Protein AF-A0A8T7L5T9-F1 (afdb_monomer)

Nearest PDB structures (foldseek):
  6nr8-assembly1_4  TM=3.732E-01  e=2.277E+00  Homo sapiens
  5cf2-assembly1_B  TM=5.214E-01  e=9.216E+00  Rhodococcus erythropolis
  6nrd-assembly1_4  TM=3.679E-01  e=2.936E+00  Homo sapiens

pLDDT: mean 74.6, std 18.45, range [44.22, 97.94]

Mean predicted aligned error: 20.0 Å

Foldseek 3Di:
DVVVVVVVVVVVVVVVPPDDPPPPDPDPPPPPDPPPPDPPPPPDDDDDDDDDDDDDDPPPDPDDPPPPCVPPVVSVVLVVLCVCCVVVVQLLSQLVSADQQADWDADPPDGDTDGAHSVRSSCVSVDPD

Solvent-accessible surface area (backbone atoms only — not comparable to full-atom values): 8568 Å² total; per-residue (Å²): 114,74,66,61,53,52,52,53,52,54,53,55,58,64,67,68,68,80,77,72,83,79,72,76,75,78,74,82,77,71,77,77,77,81,80,80,78,72,81,85,73,86,76,89,72,90,75,86,78,82,90,72,82,88,71,87,74,77,80,76,74,78,77,72,79,72,77,63,59,93,71,37,69,67,52,53,51,50,51,53,49,49,51,49,18,63,77,69,45,32,16,72,57,43,19,73,73,35,45,96,90,28,40,85,44,59,53,88,93,82,43,71,80,42,78,30,45,31,72,56,44,20,43,76,48,68,61,92,123

Radius of gyration: 29.76 Å; Cα contacts (8 Å, |Δi|>4): 71; chains: 1; bounding box: 43×83×72 Å

Secondary structure (DSSP, 8-state):
-HHHHHHHHHHHHHHTT------PPPP--PPPP------------PPPPP---------PPP------GGG-HHHHHHHHHHHHHHHTT-HHHHHHHS-TT-EEE--TTTPPPEEEPHHHHHHHHH---

Sequence (129 aa):
MKRTLLSALLIAVLLSGCSLPSAASPTPTWPAVPTLGVPFTETATPIPLPVDSFTPVPTLTPISAAPTICTDPKVVALLDSLKVSILDANGALLSSLVSPQGMEVRYFRNGAVIMYTPEQAKFLFETTY

Structure (mmCIF, N/CA/C/O backbone):
data_AF-A0A8T7L5T9-F1
#
_entry.id   AF-A0A8T7L5T9-F1
#
loop_
_atom_site.group_PDB
_atom_site.id
_atom_site.type_symbol
_atom_site.label_atom_id
_atom_site.label_alt_id
_atom_site.label_comp_id
_atom_site.label_asym_id
_atom_site.label_entity_id
_atom_site.label_seq_id
_atom_site.pdbx_PDB_ins_code
_atom_site.Cartn_x
_atom_site.Cartn_y
_atom_site.Cartn_z
_atom_site.occupancy
_atom_site.B_iso_or_equiv
_atom_site.auth_seq_id
_atom_site.auth_comp_id
_atom_site.auth_asym_id
_atom_site.auth_atom_id
_atom_site.pdbx_PDB_model_num
ATOM 1 N N . MET A 1 1 ? -14.605 34.642 39.926 1.00 56.22 1 MET A N 1
ATOM 2 C CA . MET A 1 1 ? -14.057 33.557 40.778 1.00 56.22 1 MET A CA 1
ATOM 3 C C . MET A 1 1 ? -14.450 32.144 40.322 1.00 56.22 1 MET A C 1
ATOM 5 O O . MET A 1 1 ? -13.600 31.271 40.348 1.00 56.22 1 MET A O 1
ATOM 9 N N . LYS A 1 2 ? -15.679 31.891 39.839 1.00 57.56 2 LYS A N 1
ATOM 10 C CA . LYS A 1 2 ? -16.122 30.541 39.407 1.00 57.56 2 LYS A CA 1
ATOM 11 C C . LYS A 1 2 ? -15.445 29.996 38.129 1.00 57.56 2 LYS A C 1
ATOM 13 O O . LYS A 1 2 ? -15.240 28.796 38.018 1.00 57.56 2 LYS A O 1
ATOM 18 N N . ARG A 1 3 ? -15.052 30.869 37.190 1.00 63.06 3 ARG A N 1
ATOM 19 C CA . ARG A 1 3 ? -14.371 30.481 35.933 1.00 63.06 3 ARG A CA 1
ATOM 20 C C . ARG A 1 3 ? -12.893 30.118 36.124 1.00 63.06 3 ARG A C 1
ATOM 22 O O . ARG A 1 3 ? -12.411 29.196 35.483 1.00 63.06 3 ARG A O 1
ATOM 29 N N . THR A 1 4 ? -12.199 30.789 37.044 1.00 68.06 4 THR A N 1
ATOM 30 C CA . THR A 1 4 ? -10.798 30.490 37.379 1.00 68.06 4 THR A CA 1
ATOM 31 C C . THR A 1 4 ? -10.645 29.155 38.110 1.00 68.06 4 THR A C 1
ATOM 33 O O . THR A 1 4 ? -9.692 28.432 37.844 1.00 68.06 4 THR A O 1
ATOM 36 N N . LEU A 1 5 ? -11.618 28.780 38.949 1.00 68.94 5 LEU A N 1
ATOM 37 C CA . LEU A 1 5 ? -11.664 27.459 39.590 1.00 68.94 5 LEU A CA 1
ATOM 38 C C . LEU A 1 5 ? -11.902 26.324 38.581 1.00 68.94 5 LEU A C 1
ATOM 40 O O . LEU A 1 5 ? -11.284 25.271 38.697 1.00 68.94 5 LEU A O 1
ATOM 44 N N . LEU A 1 6 ? -12.746 26.551 37.566 1.00 70.19 6 LEU A N 1
ATOM 45 C CA . LEU A 1 6 ? -13.015 25.552 36.527 1.00 70.19 6 LEU A CA 1
ATOM 46 C C . LEU A 1 6 ? -11.781 25.301 35.643 1.00 70.19 6 LEU A C 1
ATOM 48 O O . LEU A 1 6 ? -11.474 24.154 35.336 1.00 70.19 6 LEU A O 1
ATOM 52 N N . SER A 1 7 ? -11.042 26.361 35.290 1.00 69.88 7 SER A N 1
ATOM 53 C CA . SER A 1 7 ? -9.777 26.243 34.550 1.00 69.88 7 SER A CA 1
ATOM 54 C C . SER A 1 7 ? -8.698 25.519 35.351 1.00 69.88 7 SER A C 1
ATOM 56 O O . SER A 1 7 ? -7.998 24.679 34.795 1.00 69.88 7 SER A O 1
ATOM 58 N N . ALA A 1 8 ? -8.576 25.802 36.651 1.00 73.94 8 ALA A N 1
ATOM 59 C CA . ALA A 1 8 ? -7.604 25.126 37.507 1.00 73.94 8 ALA A CA 1
ATOM 60 C C . ALA A 1 8 ? -7.905 23.621 37.645 1.00 73.94 8 ALA A C 1
ATOM 62 O O . ALA A 1 8 ? -6.986 22.805 37.608 1.00 73.94 8 ALA A O 1
ATOM 63 N N . LEU A 1 9 ? -9.189 23.250 37.728 1.00 72.56 9 LEU A N 1
ATOM 64 C CA . LEU A 1 9 ? -9.621 21.852 37.786 1.00 72.56 9 LEU A CA 1
ATOM 65 C C . LEU A 1 9 ? -9.320 21.103 36.474 1.00 72.56 9 LEU A C 1
ATOM 67 O O . LEU A 1 9 ? -8.827 19.981 36.508 1.00 72.56 9 LEU A O 1
ATOM 71 N N . LEU A 1 10 ? -9.563 21.736 35.322 1.00 72.00 10 LEU A N 1
ATOM 72 C CA . LEU A 1 10 ? -9.310 21.145 34.001 1.00 72.00 10 LEU A CA 1
ATOM 73 C C . LEU A 1 10 ? -7.816 20.902 33.750 1.00 72.00 10 LEU A C 1
ATOM 75 O O . LEU A 1 10 ? -7.441 19.864 33.212 1.00 72.00 10 LEU A O 1
ATOM 79 N N . ILE A 1 11 ? -6.958 21.822 34.200 1.00 74.06 11 ILE A N 1
ATOM 80 C CA . ILE A 1 11 ? -5.500 21.673 34.107 1.00 74.06 11 ILE A CA 1
ATOM 81 C C . ILE A 1 11 ? -5.016 20.534 35.020 1.00 74.06 11 ILE A C 1
ATOM 83 O O . ILE A 1 11 ? -4.213 19.710 34.592 1.00 74.06 11 ILE A O 1
ATOM 87 N N . ALA A 1 12 ? -5.547 20.416 36.242 1.00 67.81 12 ALA A N 1
ATOM 88 C CA . ALA A 1 12 ? -5.188 19.328 37.158 1.00 67.81 12 ALA A CA 1
ATOM 89 C C . ALA A 1 12 ? -5.608 17.933 36.643 1.00 67.81 12 ALA A C 1
ATOM 91 O O . ALA A 1 12 ? -4.881 16.954 36.829 1.00 67.81 12 ALA A O 1
ATOM 92 N N . VAL A 1 13 ? -6.752 17.839 35.955 1.00 67.25 13 VAL A N 1
ATOM 93 C CA . VAL A 1 13 ? -7.221 16.594 35.316 1.00 67.25 13 VAL A CA 1
ATOM 94 C C . VAL A 1 13 ? -6.347 16.212 34.114 1.00 67.25 13 VAL A C 1
ATOM 96 O O . VAL A 1 13 ? -6.049 15.037 33.928 1.00 67.25 13 VAL A O 1
ATOM 99 N N . LEU A 1 14 ? -5.862 17.184 33.335 1.00 65.56 14 LEU A N 1
ATOM 100 C CA . LEU A 1 14 ? -4.956 16.917 32.211 1.00 65.56 14 LEU A CA 1
ATOM 101 C C . LEU A 1 14 ? -3.548 16.486 32.663 1.00 65.56 14 LEU A C 1
ATOM 103 O O . LEU A 1 14 ? -2.928 15.661 31.997 1.00 65.56 14 LEU A O 1
ATOM 107 N N . LEU A 1 15 ? -3.046 16.987 33.801 1.00 59.22 15 LEU A N 1
ATOM 108 C CA . LEU A 1 15 ? -1.721 16.604 34.316 1.00 59.22 15 LEU A CA 1
ATOM 109 C C . LEU A 1 15 ? -1.687 15.217 34.985 1.00 59.22 15 LEU A C 1
ATOM 111 O O . LEU A 1 15 ? -0.620 14.617 35.075 1.00 59.22 15 LEU A O 1
ATOM 115 N N . SER A 1 16 ? -2.827 14.695 35.446 1.00 60.25 16 SER A N 1
ATOM 116 C CA . SER A 1 16 ? -2.905 13.412 36.168 1.00 60.25 16 SER A CA 1
ATOM 117 C C . SER A 1 16 ? -3.090 12.186 35.263 1.00 60.25 16 SER A C 1
ATOM 119 O O . SER A 1 16 ? -3.013 11.061 35.747 1.00 60.25 16 SER A O 1
ATOM 121 N N . GLY A 1 17 ? -3.275 12.378 33.951 1.00 52.69 17 GLY A N 1
ATOM 122 C CA . GLY A 1 17 ? -3.425 11.283 32.983 1.00 52.69 17 GLY A CA 1
ATOM 123 C C . GLY A 1 17 ? -2.113 10.711 32.426 1.00 52.69 17 GLY A C 1
ATOM 124 O O . GLY A 1 17 ? -2.148 9.722 31.700 1.00 52.69 17 GLY A O 1
ATOM 125 N N . CYS A 1 18 ? -0.958 11.309 32.740 1.00 54.91 18 CYS A N 1
ATOM 126 C CA . CYS A 1 18 ? 0.321 10.998 32.086 1.00 54.91 18 CYS A CA 1
ATOM 127 C C . CYS A 1 18 ? 1.265 10.138 32.949 1.00 54.91 18 CYS A C 1
ATOM 129 O O . CYS A 1 18 ? 2.462 10.401 33.042 1.00 54.91 18 CYS A O 1
ATOM 131 N N . SER A 1 19 ? 0.734 9.110 33.609 1.00 58.09 19 SER A N 1
ATOM 132 C CA . SER A 1 19 ? 1.541 8.106 34.315 1.00 58.09 19 SER A CA 1
ATOM 133 C C . SER A 1 19 ? 0.999 6.692 34.103 1.00 58.09 19 SER A C 1
ATOM 135 O O . SER A 1 19 ? 0.795 5.930 35.044 1.00 58.09 19 SER A O 1
ATOM 137 N N . LEU A 1 20 ? 0.791 6.310 32.841 1.00 57.97 20 LEU A N 1
ATOM 138 C CA . LEU A 1 20 ? 0.766 4.891 32.498 1.00 57.97 20 LEU A CA 1
ATOM 139 C C . LEU A 1 20 ? 2.215 4.394 32.402 1.00 57.97 20 LEU A C 1
ATOM 141 O O . LEU A 1 20 ? 3.002 4.982 31.654 1.00 57.97 20 LEU A O 1
ATOM 145 N N . PRO A 1 21 ? 2.602 3.329 33.125 1.00 54.72 21 PRO A N 1
ATOM 146 C CA . PRO A 1 21 ? 3.843 2.640 32.824 1.00 54.72 21 PRO A CA 1
ATOM 147 C C . PRO A 1 21 ? 3.739 2.116 31.389 1.00 54.72 21 PRO A C 1
ATOM 149 O O . PRO A 1 21 ? 2.901 1.269 31.084 1.00 54.72 21 PRO A O 1
ATOM 152 N N . SER A 1 22 ? 4.576 2.656 30.502 1.00 51.44 22 SER A N 1
ATOM 153 C CA . SER A 1 22 ? 4.802 2.094 29.175 1.00 51.44 22 SER A CA 1
ATOM 154 C C . SER A 1 22 ? 5.433 0.721 29.379 1.00 51.44 22 SER A C 1
ATOM 156 O O . SER A 1 22 ? 6.637 0.597 29.609 1.00 51.44 22 SER A O 1
ATOM 158 N N . ALA A 1 23 ? 4.594 -0.313 29.400 1.00 53.41 23 ALA A N 1
ATOM 159 C CA . ALA A 1 23 ? 5.054 -1.678 29.266 1.00 53.41 23 ALA A CA 1
ATOM 160 C C . ALA A 1 23 ? 5.739 -1.754 27.902 1.00 53.41 23 ALA A C 1
ATOM 162 O O . ALA A 1 23 ? 5.090 -1.608 26.865 1.00 53.41 23 ALA A O 1
ATOM 163 N N . ALA A 1 24 ? 7.064 -1.901 27.922 1.00 55.94 24 ALA A N 1
ATOM 164 C CA . ALA A 1 24 ? 7.851 -2.130 26.728 1.00 55.94 24 ALA A CA 1
ATOM 165 C C . ALA A 1 24 ? 7.180 -3.241 25.914 1.00 55.94 24 ALA A C 1
ATOM 167 O O . ALA A 1 24 ? 6.955 -4.343 26.419 1.00 55.94 24 ALA A O 1
ATOM 168 N N . SER A 1 25 ? 6.822 -2.912 24.673 1.00 56.25 25 SER A N 1
ATOM 169 C CA . SER A 1 25 ? 6.321 -3.887 23.714 1.00 56.25 25 SER A CA 1
ATOM 170 C C . SER A 1 25 ? 7.329 -5.038 23.642 1.00 56.25 25 SER A C 1
ATOM 172 O O . SER A 1 25 ? 8.527 -4.763 23.506 1.00 56.25 25 SER A O 1
ATOM 174 N N . PRO A 1 26 ? 6.910 -6.307 23.790 1.00 56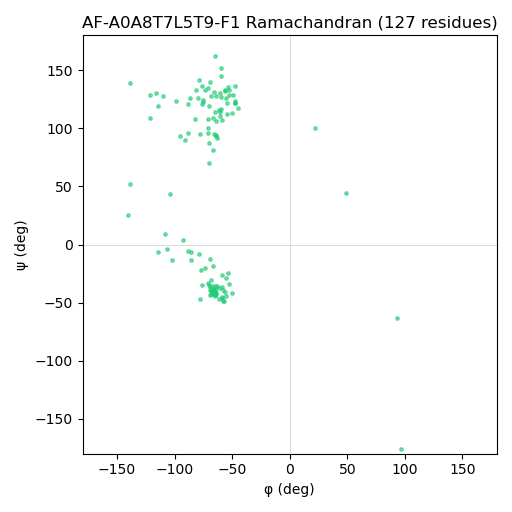.47 26 PRO A N 1
ATOM 175 C CA . PRO A 1 26 ? 7.833 -7.411 23.625 1.00 56.47 26 PRO A CA 1
ATOM 176 C C . PRO A 1 26 ? 8.358 -7.354 22.193 1.00 56.47 26 PRO A C 1
ATOM 178 O O . PRO A 1 26 ? 7.596 -7.493 21.237 1.00 56.47 26 PRO A O 1
ATOM 181 N N . THR A 1 27 ? 9.665 -7.130 22.044 1.00 65.50 27 THR A N 1
ATOM 182 C CA . THR A 1 27 ? 10.355 -7.298 20.768 1.00 65.50 27 THR A CA 1
ATOM 183 C C . THR A 1 27 ? 9.928 -8.648 20.195 1.00 65.50 27 THR A C 1
ATOM 185 O O . THR A 1 27 ? 10.122 -9.661 20.878 1.00 65.50 27 THR A O 1
ATOM 188 N N . PRO A 1 28 ? 9.336 -8.708 18.987 1.00 54.69 28 PRO A N 1
ATOM 189 C CA . PRO A 1 28 ? 9.014 -9.980 18.370 1.00 54.69 28 PRO A CA 1
ATOM 190 C C . PRO A 1 28 ? 10.320 -10.756 18.229 1.00 54.69 28 PRO A C 1
ATOM 192 O O . PRO A 1 28 ? 11.201 -10.412 17.439 1.00 54.69 28 PRO A O 1
ATOM 195 N N . THR A 1 29 ? 10.474 -11.778 19.066 1.00 65.12 29 THR A N 1
ATOM 196 C CA . THR A 1 29 ? 11.594 -12.701 18.974 1.00 65.12 29 THR A CA 1
ATOM 197 C C . THR A 1 29 ? 11.229 -13.627 17.832 1.00 65.12 29 THR A C 1
ATOM 199 O O . THR A 1 29 ? 10.425 -14.544 17.991 1.00 65.12 29 THR A O 1
ATOM 202 N N . TRP A 1 30 ? 11.726 -13.311 16.640 1.00 58.97 30 TRP A N 1
ATOM 203 C CA . TRP A 1 30 ? 11.586 -14.202 15.501 1.00 58.97 30 TRP A CA 1
ATOM 204 C C . TRP A 1 30 ? 12.181 -15.560 15.888 1.00 58.97 30 TRP A C 1
ATOM 206 O O . TRP A 1 30 ? 13.286 -15.596 16.440 1.00 58.97 30 TRP A O 1
ATOM 216 N N . PRO A 1 31 ? 11.481 -16.679 15.636 1.00 65.62 31 PRO A N 1
ATOM 217 C CA . PRO A 1 31 ? 12.102 -17.983 15.768 1.00 65.62 31 PRO A CA 1
ATOM 218 C C . PRO A 1 31 ? 13.337 -18.014 14.867 1.00 65.62 31 PRO A C 1
ATOM 220 O O . PRO A 1 31 ? 13.285 -17.572 13.716 1.00 65.62 31 PRO A O 1
ATOM 223 N N . ALA A 1 32 ? 14.452 -18.499 15.416 1.00 59.75 32 ALA A N 1
ATOM 224 C CA . ALA A 1 32 ? 15.673 -18.711 14.659 1.00 59.75 32 ALA A CA 1
ATOM 225 C C . ALA A 1 32 ? 15.337 -19.478 13.377 1.00 59.75 32 ALA A C 1
ATOM 227 O O . ALA A 1 32 ? 14.655 -20.506 13.419 1.00 59.75 32 ALA A O 1
ATOM 228 N N . VAL A 1 33 ? 15.794 -18.955 12.239 1.00 61.53 33 VAL A N 1
ATOM 229 C CA . VAL A 1 33 ? 15.732 -19.668 10.966 1.00 61.53 33 VAL A CA 1
ATOM 230 C C . VAL A 1 33 ? 16.413 -21.019 11.195 1.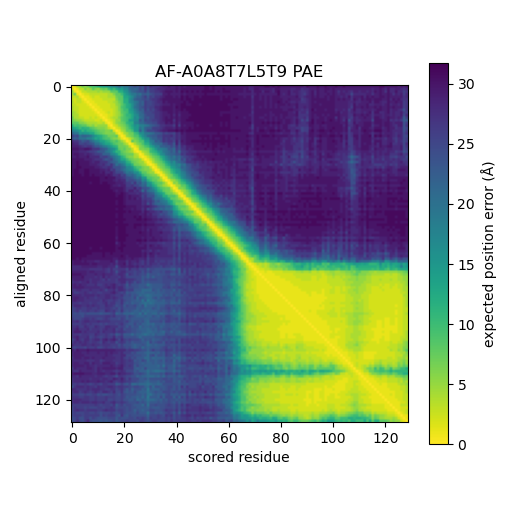00 61.53 33 VAL A C 1
ATOM 232 O O . VAL A 1 33 ? 17.577 -21.027 11.605 1.00 61.53 33 VAL A O 1
ATOM 235 N N . PRO A 1 34 ? 15.740 -22.164 10.985 1.00 50.31 34 PRO A N 1
ATOM 236 C CA . PRO A 1 34 ? 16.448 -23.425 10.955 1.00 50.31 34 PRO A CA 1
ATOM 237 C C . PRO A 1 34 ? 17.393 -23.362 9.757 1.00 50.31 34 PRO A C 1
ATOM 239 O O . PRO A 1 34 ? 16.967 -23.434 8.604 1.00 50.31 34 PRO A O 1
ATOM 242 N N . THR A 1 35 ? 18.685 -23.197 10.032 1.00 52.69 35 THR A N 1
ATOM 243 C CA . THR A 1 35 ? 19.736 -23.509 9.072 1.00 52.69 35 THR A CA 1
ATOM 244 C C . THR A 1 35 ? 19.635 -25.003 8.810 1.00 52.69 35 THR A C 1
ATOM 246 O O . THR A 1 35 ? 20.202 -25.821 9.532 1.00 52.69 35 THR A O 1
ATOM 249 N N . LEU A 1 36 ? 18.866 -25.370 7.788 1.00 44.50 36 LEU A N 1
ATOM 250 C CA . LEU A 1 36 ? 18.978 -26.661 7.133 1.00 44.50 36 LEU A CA 1
ATOM 251 C C . LEU A 1 36 ? 20.347 -26.672 6.448 1.00 44.50 36 LEU A C 1
ATOM 253 O O . LEU A 1 36 ? 20.490 -26.360 5.269 1.00 44.50 36 LEU A O 1
ATOM 257 N N . GLY A 1 37 ? 21.380 -26.967 7.238 1.00 48.59 37 GLY A N 1
ATOM 258 C CA . GLY A 1 37 ? 22.653 -27.440 6.732 1.00 48.59 37 GLY A CA 1
ATOM 259 C C . GLY A 1 37 ? 22.378 -28.784 6.086 1.00 48.59 37 GLY A C 1
ATOM 260 O O . GLY A 1 37 ? 22.314 -29.800 6.769 1.00 48.59 37 GLY A O 1
ATOM 261 N N . VAL A 1 38 ? 22.124 -28.767 4.784 1.00 48.22 38 VAL A N 1
ATOM 262 C CA . VAL A 1 38 ? 22.056 -29.977 3.977 1.00 48.22 38 VAL A CA 1
ATOM 263 C C . VAL A 1 38 ? 23.505 -30.318 3.625 1.00 48.22 38 VAL A C 1
ATOM 265 O O . VAL A 1 38 ? 24.107 -29.590 2.831 1.00 48.22 38 VAL A O 1
ATOM 268 N N . PRO A 1 39 ? 24.129 -31.365 4.199 1.00 47.19 39 PRO A N 1
ATOM 269 C CA . PRO A 1 39 ? 25.313 -31.925 3.582 1.00 47.19 39 PRO A CA 1
ATOM 270 C C . PRO A 1 39 ? 24.833 -32.632 2.313 1.00 47.19 39 PRO A C 1
ATOM 272 O O . PRO A 1 39 ? 24.291 -33.734 2.366 1.00 47.19 39 PRO A O 1
ATOM 275 N N . PHE A 1 40 ? 24.984 -31.988 1.158 1.00 48.34 40 PHE A N 1
ATOM 276 C CA . PHE A 1 40 ? 24.918 -32.710 -0.107 1.00 48.34 40 PHE A CA 1
ATOM 277 C C . PHE A 1 40 ? 26.174 -33.581 -0.196 1.00 48.34 40 PHE A C 1
ATOM 279 O O . PHE A 1 40 ? 27.220 -33.160 -0.677 1.00 48.34 40 PHE A O 1
ATOM 286 N N . THR A 1 41 ? 26.088 -34.790 0.355 1.00 44.22 41 THR A N 1
ATOM 287 C CA . THR A 1 41 ? 27.039 -35.865 0.089 1.00 44.22 41 THR A CA 1
ATOM 288 C C . THR A 1 41 ? 26.524 -36.611 -1.136 1.00 44.22 41 THR A C 1
ATOM 290 O O . THR A 1 41 ? 25.647 -37.466 -1.024 1.00 44.22 41 THR A O 1
ATOM 293 N N . GLU A 1 42 ? 27.027 -36.266 -2.322 1.00 53.06 42 GLU A N 1
ATOM 294 C CA . GLU A 1 42 ? 26.786 -37.059 -3.529 1.00 53.06 42 GLU A CA 1
ATOM 295 C C . GLU A 1 42 ? 27.467 -38.425 -3.377 1.00 53.06 42 GLU A C 1
ATOM 297 O O . GLU A 1 42 ? 28.656 -38.590 -3.632 1.00 53.06 42 GLU A O 1
ATOM 302 N N . THR A 1 43 ? 26.707 -39.425 -2.931 1.00 46.78 43 THR A N 1
ATOM 303 C CA . THR A 1 43 ? 27.076 -40.834 -3.098 1.00 46.78 43 THR A CA 1
ATOM 304 C C . THR A 1 43 ? 26.380 -41.338 -4.354 1.00 46.78 43 THR A C 1
ATOM 306 O O . THR A 1 43 ? 25.217 -41.741 -4.327 1.00 46.78 43 THR A O 1
ATOM 309 N N . ALA A 1 44 ? 27.088 -41.270 -5.481 1.00 50.34 44 ALA A N 1
ATOM 310 C CA . ALA A 1 44 ? 26.646 -41.872 -6.728 1.00 50.34 44 ALA A CA 1
ATOM 311 C C . ALA A 1 44 ? 26.649 -43.401 -6.577 1.00 50.34 44 ALA A C 1
ATOM 313 O O . ALA A 1 44 ? 27.703 -44.032 -6.528 1.00 50.34 44 ALA A O 1
ATOM 314 N N . THR A 1 45 ? 25.459 -43.997 -6.518 1.00 55.28 45 THR A N 1
ATOM 315 C CA . THR A 1 45 ? 25.276 -45.444 -6.691 1.00 55.28 45 THR A CA 1
ATOM 316 C C . THR A 1 45 ? 24.467 -45.631 -7.975 1.00 55.28 45 THR A C 1
ATOM 318 O O . THR A 1 45 ? 23.370 -45.075 -8.062 1.00 55.28 45 THR A O 1
ATOM 321 N N . PRO A 1 46 ? 24.981 -46.322 -9.008 1.00 49.62 46 PRO A N 1
ATOM 322 C CA . PRO A 1 46 ? 24.314 -46.370 -10.303 1.00 49.62 46 PRO A CA 1
ATOM 323 C C . PRO A 1 46 ? 23.116 -47.326 -10.263 1.00 49.62 46 PRO A C 1
ATOM 325 O O . PRO A 1 46 ? 23.263 -48.519 -10.006 1.00 49.62 46 PRO A O 1
ATOM 328 N N . ILE A 1 47 ? 21.928 -46.794 -10.552 1.00 58.62 47 ILE A N 1
ATOM 329 C CA . ILE A 1 47 ? 20.727 -47.573 -10.876 1.00 58.62 47 ILE A CA 1
ATOM 330 C C . ILE A 1 47 ? 20.768 -47.854 -12.391 1.00 58.62 47 ILE A C 1
ATOM 332 O O . ILE A 1 47 ? 20.913 -46.903 -13.163 1.00 58.62 47 ILE A O 1
ATOM 336 N N . PRO A 1 48 ? 20.673 -49.114 -12.855 1.00 52.00 48 PRO A N 1
ATOM 337 C CA . PRO A 1 48 ? 20.662 -49.418 -14.284 1.00 52.00 48 PRO A CA 1
ATOM 338 C C . PRO A 1 48 ? 19.370 -48.911 -14.949 1.00 52.00 48 PRO A C 1
ATOM 340 O O . PRO A 1 48 ? 18.267 -49.217 -14.496 1.00 52.00 48 PRO A O 1
ATOM 343 N N . LEU A 1 49 ? 19.520 -48.136 -16.030 1.00 53.78 49 LEU A N 1
ATOM 344 C CA . LEU A 1 49 ? 18.419 -47.619 -16.848 1.00 53.78 49 LEU A CA 1
ATOM 345 C C . LEU A 1 49 ? 17.843 -48.721 -17.759 1.00 53.78 49 LEU A C 1
ATOM 347 O O . LEU A 1 49 ? 18.624 -49.412 -18.419 1.00 53.78 49 LEU A O 1
ATOM 351 N N . PRO A 1 50 ? 16.511 -48.854 -17.896 1.00 52.75 50 PRO A N 1
ATOM 352 C CA . PRO A 1 50 ? 15.932 -49.531 -19.045 1.00 52.75 50 PRO A CA 1
ATOM 353 C C . PRO A 1 50 ? 16.049 -48.627 -20.281 1.00 52.75 50 PRO A C 1
ATOM 355 O O . PRO A 1 50 ? 15.781 -47.427 -20.235 1.00 52.75 50 PRO A O 1
ATOM 358 N N . VAL A 1 51 ? 16.504 -49.223 -21.381 1.00 54.34 51 VAL A N 1
ATOM 359 C CA . VAL A 1 51 ? 16.630 -48.589 -22.694 1.00 54.34 51 VAL A CA 1
ATOM 360 C C . VAL A 1 51 ? 15.226 -48.374 -23.249 1.00 54.34 51 VAL A C 1
ATOM 362 O O . VAL A 1 51 ? 14.584 -49.341 -23.649 1.00 54.34 51 VAL A O 1
ATOM 365 N N . ASP A 1 52 ? 14.764 -47.125 -23.285 1.00 51.97 52 ASP A N 1
ATOM 366 C CA . ASP A 1 52 ? 13.523 -46.764 -23.965 1.00 51.97 52 ASP A CA 1
ATOM 367 C C . ASP A 1 52 ? 13.782 -45.713 -25.052 1.00 51.97 52 ASP A C 1
ATOM 369 O O . ASP A 1 52 ? 14.156 -44.570 -24.799 1.00 51.97 52 ASP A O 1
ATOM 373 N N . SER A 1 53 ? 13.668 -46.194 -26.287 1.00 50.62 53 SER A N 1
ATOM 374 C CA . SER A 1 53 ? 13.135 -45.538 -27.482 1.00 50.62 53 SER A CA 1
ATOM 375 C C . SER A 1 53 ? 13.110 -43.996 -27.489 1.00 50.62 53 SER A C 1
ATOM 377 O O . SER A 1 53 ? 12.179 -43.365 -26.993 1.00 50.62 53 SER A O 1
ATOM 379 N N . PHE A 1 54 ? 14.085 -43.364 -28.152 1.00 47.97 54 PHE A N 1
ATOM 380 C CA . PHE A 1 54 ? 14.073 -41.920 -28.405 1.00 47.97 54 PHE A CA 1
ATOM 381 C C . PHE A 1 54 ? 13.006 -41.541 -29.448 1.00 47.97 54 PHE A C 1
ATOM 383 O O . PHE A 1 54 ? 13.255 -41.571 -30.652 1.00 47.97 54 PHE A O 1
ATOM 390 N N . THR A 1 55 ? 11.824 -41.123 -29.001 1.00 57.41 55 THR A N 1
ATOM 391 C CA . THR A 1 55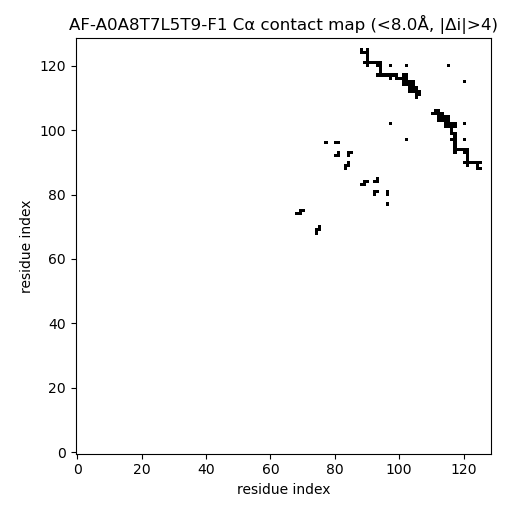 ? 10.963 -40.217 -29.781 1.00 57.41 55 THR A CA 1
ATOM 392 C C . THR A 1 55 ? 11.588 -38.816 -29.800 1.00 57.41 55 THR A C 1
ATOM 394 O O . THR A 1 55 ? 12.007 -38.341 -28.741 1.00 57.41 55 THR A O 1
ATOM 397 N N . PRO A 1 56 ? 11.663 -38.119 -30.951 1.00 53.34 56 PRO A N 1
ATOM 398 C CA . PRO A 1 56 ? 12.217 -36.770 -31.000 1.00 53.34 56 PRO A CA 1
ATOM 399 C C . PRO A 1 56 ? 11.338 -35.813 -30.185 1.00 53.34 56 PRO A C 1
ATOM 401 O O . PRO A 1 56 ? 10.185 -35.553 -30.526 1.00 53.34 56 PRO A O 1
ATOM 404 N N . VAL A 1 57 ? 11.898 -35.298 -29.090 1.00 62.62 57 VAL A N 1
ATOM 405 C CA . VAL A 1 57 ? 11.317 -34.209 -28.299 1.00 62.62 57 VAL A CA 1
ATOM 406 C C . VAL A 1 57 ? 11.283 -32.957 -29.184 1.00 62.62 57 VAL A C 1
ATOM 408 O O . VAL A 1 57 ? 12.322 -32.609 -29.753 1.00 62.62 57 VAL A O 1
ATOM 411 N N . PRO A 1 58 ? 10.139 -32.264 -29.334 1.00 59.34 58 PRO A N 1
ATOM 412 C CA . PRO A 1 58 ? 10.114 -31.000 -30.053 1.00 59.34 58 PRO A CA 1
ATOM 413 C C . PRO A 1 58 ? 11.060 -30.012 -29.365 1.00 59.34 58 PRO A C 1
ATOM 415 O O . PRO A 1 58 ? 10.983 -29.793 -28.156 1.00 59.34 58 PRO A O 1
ATOM 418 N N . THR A 1 59 ? 11.974 -29.436 -30.145 1.00 63.41 59 THR A N 1
ATOM 419 C CA . THR A 1 59 ? 12.876 -28.365 -29.724 1.00 63.41 59 THR A CA 1
ATOM 420 C C . THR A 1 59 ? 12.061 -27.257 -29.063 1.00 63.41 59 THR A C 1
ATOM 422 O O . THR A 1 59 ? 11.259 -26.597 -29.721 1.00 63.41 59 THR A O 1
ATOM 425 N N . LEU A 1 60 ? 12.249 -27.061 -27.756 1.00 63.06 60 LEU A N 1
ATOM 426 C CA . LEU A 1 60 ? 11.689 -25.912 -27.055 1.00 63.06 60 LEU A CA 1
ATOM 427 C C . LEU A 1 60 ? 12.266 -24.652 -27.707 1.00 63.06 60 LEU A C 1
ATOM 429 O O . LEU A 1 60 ? 13.476 -24.429 -27.691 1.00 63.06 60 LEU A O 1
ATOM 433 N N . THR A 1 61 ? 11.395 -23.845 -28.310 1.00 63.56 61 THR A N 1
ATOM 434 C CA . THR A 1 61 ? 11.707 -22.470 -28.709 1.00 63.56 61 THR A CA 1
ATOM 435 C C . THR A 1 61 ? 12.375 -21.745 -27.540 1.00 63.56 61 THR A C 1
ATOM 437 O O . THR A 1 61 ? 11.897 -21.885 -26.409 1.00 63.56 61 THR A O 1
ATOM 440 N N . PRO A 1 62 ? 13.453 -20.971 -27.769 1.00 56.72 62 PRO A N 1
ATOM 441 C CA . PRO A 1 62 ? 14.070 -20.194 -26.705 1.00 56.72 62 PRO A CA 1
ATOM 442 C C . PRO A 1 62 ? 13.007 -19.292 -26.078 1.00 56.72 62 P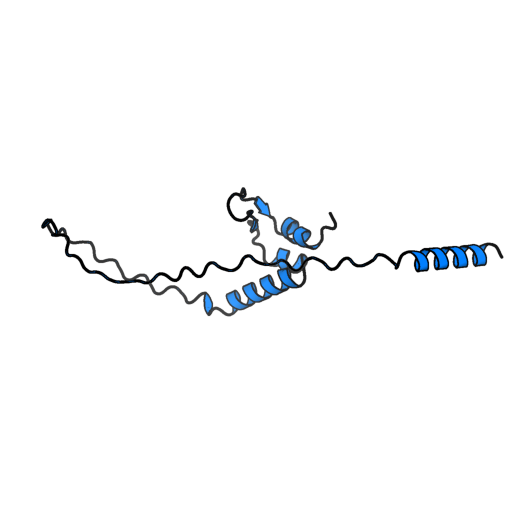RO A C 1
ATOM 444 O O . PRO A 1 62 ? 12.313 -18.555 -26.780 1.00 56.72 62 PRO A O 1
ATOM 447 N N . ILE A 1 63 ? 12.863 -19.381 -24.755 1.00 64.50 63 ILE A N 1
ATOM 448 C CA . ILE A 1 63 ? 12.079 -18.427 -23.973 1.00 64.50 63 ILE A CA 1
ATOM 449 C C . ILE A 1 63 ? 12.658 -17.053 -24.311 1.00 64.50 63 ILE A C 1
ATOM 451 O O . ILE A 1 63 ? 13.823 -16.784 -24.016 1.00 64.50 63 ILE A O 1
ATOM 455 N N . SER A 1 64 ? 11.868 -16.225 -25.001 1.00 56.06 64 SER A N 1
ATOM 456 C CA . SER A 1 64 ? 12.208 -14.831 -25.276 1.00 56.06 64 SER A CA 1
ATOM 457 C C . SER A 1 64 ? 12.686 -14.212 -23.970 1.00 56.06 64 SER A C 1
ATOM 459 O O . SER A 1 64 ? 11.960 -14.291 -22.978 1.00 56.06 64 SER A O 1
ATOM 461 N N . ALA A 1 65 ? 13.903 -13.657 -23.960 1.00 61.91 65 ALA A N 1
ATOM 462 C CA . ALA A 1 65 ? 14.468 -12.998 -22.791 1.00 61.91 65 ALA A CA 1
ATOM 463 C C . ALA A 1 65 ? 13.389 -12.096 -22.183 1.00 61.91 65 ALA A C 1
ATOM 465 O O . ALA A 1 65 ? 12.859 -11.217 -22.868 1.00 61.91 65 ALA A O 1
ATOM 466 N N . ALA A 1 66 ? 12.990 -12.396 -20.945 1.00 63.78 66 ALA A N 1
ATOM 467 C CA . ALA A 1 66 ? 11.983 -11.609 -20.260 1.00 63.78 66 ALA A CA 1
ATOM 468 C C . ALA A 1 66 ? 12.435 -10.141 -20.299 1.00 63.78 66 ALA A C 1
ATOM 470 O O . ALA A 1 66 ? 13.624 -9.882 -20.068 1.00 63.78 66 ALA A O 1
ATOM 471 N N . PRO A 1 67 ? 11.544 -9.177 -20.597 1.00 61.91 67 PRO A N 1
ATOM 472 C CA . PRO A 1 67 ? 11.894 -7.779 -20.403 1.00 61.91 67 PRO A CA 1
ATOM 473 C C . PRO A 1 67 ? 12.394 -7.642 -18.965 1.00 61.91 67 PRO A C 1
ATOM 475 O O . PRO A 1 67 ? 11.791 -8.201 -18.046 1.00 61.91 67 PRO A O 1
ATOM 478 N N . THR A 1 68 ? 13.523 -6.965 -18.764 1.00 74.94 68 THR A N 1
ATOM 479 C CA . THR A 1 68 ? 14.115 -6.748 -17.442 1.00 74.94 68 THR A CA 1
ATOM 480 C C . THR A 1 68 ? 13.240 -5.773 -16.646 1.00 74.94 68 THR A C 1
ATOM 482 O O . THR A 1 68 ? 13.608 -4.632 -16.391 1.00 74.94 68 THR A O 1
ATOM 485 N N . ILE A 1 69 ? 12.050 -6.227 -16.247 1.00 73.00 69 ILE A N 1
ATOM 486 C CA . ILE A 1 69 ? 11.045 -5.521 -15.438 1.00 73.00 69 ILE A CA 1
ATOM 487 C C . ILE A 1 69 ? 11.677 -4.991 -14.148 1.00 73.00 69 ILE A C 1
ATOM 489 O O . ILE A 1 69 ? 11.367 -3.891 -13.708 1.00 73.00 69 ILE A O 1
ATOM 493 N N . CYS A 1 70 ? 12.646 -5.724 -13.596 1.00 73.75 70 CYS A N 1
ATOM 494 C CA . CYS A 1 70 ? 13.404 -5.319 -12.414 1.00 73.75 70 CYS A CA 1
ATOM 495 C C . CYS A 1 70 ? 14.349 -4.124 -12.647 1.00 73.75 70 CYS A C 1
ATOM 497 O O . CYS A 1 70 ? 14.875 -3.580 -11.683 1.00 73.75 70 CYS A O 1
ATOM 499 N N . THR A 1 71 ? 14.591 -3.728 -13.900 1.00 84.69 71 THR A N 1
ATOM 500 C CA . THR A 1 71 ? 15.400 -2.548 -14.261 1.00 84.69 71 THR A CA 1
ATOM 501 C C . THR A 1 71 ? 14.558 -1.381 -14.772 1.00 84.69 71 THR A C 1
ATOM 503 O O . THR A 1 71 ? 15.108 -0.316 -15.041 1.00 84.69 71 THR A O 1
ATOM 506 N N . ASP A 1 72 ? 13.237 -1.556 -14.911 1.00 92.50 72 ASP A N 1
A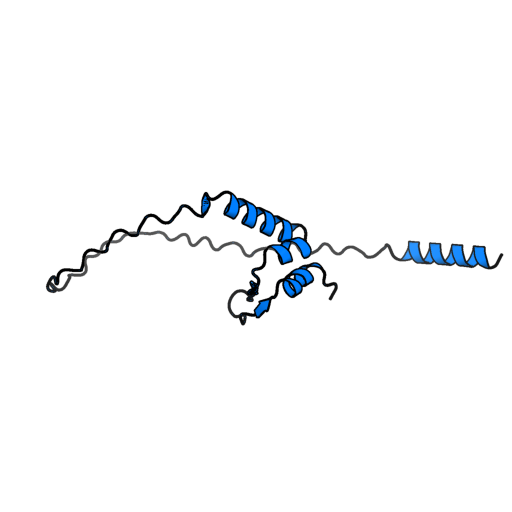TOM 507 C CA . ASP A 1 72 ? 12.354 -0.466 -15.320 1.00 92.50 72 ASP A CA 1
ATOM 508 C C . ASP A 1 72 ? 12.253 0.560 -14.175 1.00 92.50 72 ASP A C 1
ATOM 510 O O . ASP A 1 72 ? 11.777 0.219 -13.084 1.00 92.50 72 ASP A O 1
ATOM 514 N N . PRO A 1 73 ? 12.660 1.825 -14.393 1.00 92.38 73 PRO A N 1
ATOM 515 C CA . PRO A 1 73 ? 12.592 2.855 -13.361 1.00 92.38 73 PRO A CA 1
ATOM 516 C C . PRO A 1 73 ? 11.170 3.083 -12.828 1.00 92.38 73 PRO A C 1
ATOM 518 O O . PRO A 1 73 ? 11.012 3.484 -11.677 1.00 92.38 73 PRO A O 1
ATOM 521 N N . LYS A 1 74 ? 10.122 2.802 -13.615 1.00 92.25 74 LYS A N 1
ATOM 522 C CA . LYS A 1 74 ? 8.728 2.909 -13.161 1.00 92.25 74 LYS A CA 1
ATOM 523 C C . LYS A 1 74 ? 8.378 1.844 -12.130 1.00 92.25 74 LYS A C 1
ATOM 525 O O . LYS A 1 74 ? 7.670 2.136 -11.172 1.00 92.25 74 LYS A O 1
ATOM 530 N N . VAL A 1 75 ? 8.876 0.622 -12.312 1.00 91.94 75 VAL A N 1
ATOM 531 C CA . VAL A 1 75 ? 8.648 -0.485 -11.371 1.00 91.94 75 VAL A CA 1
ATOM 532 C C . VAL A 1 75 ? 9.376 -0.210 -10.062 1.00 91.94 75 VAL A C 1
ATOM 534 O O . VAL A 1 75 ? 8.790 -0.373 -8.995 1.00 91.94 75 VAL A O 1
ATOM 537 N N . VAL A 1 76 ? 10.616 0.283 -10.142 1.00 93.12 76 VAL A N 1
ATOM 538 C CA . VAL A 1 76 ? 11.379 0.714 -8.961 1.00 93.12 76 VAL A CA 1
ATOM 539 C C . VAL A 1 76 ? 10.622 1.809 -8.203 1.00 93.12 76 VAL A C 1
ATOM 541 O O . VAL A 1 76 ? 10.382 1.663 -7.008 1.00 93.12 76 VAL A O 1
ATOM 544 N N . ALA A 1 77 ? 10.140 2.844 -8.897 1.00 94.56 77 ALA A N 1
ATOM 545 C CA . ALA A 1 77 ? 9.376 3.927 -8.276 1.00 94.56 77 ALA A CA 1
ATOM 546 C C . ALA A 1 77 ? 8.061 3.458 -7.624 1.00 94.56 77 ALA A C 1
ATOM 548 O O . ALA A 1 77 ? 7.686 3.955 -6.558 1.00 94.56 77 ALA A O 1
ATOM 549 N N 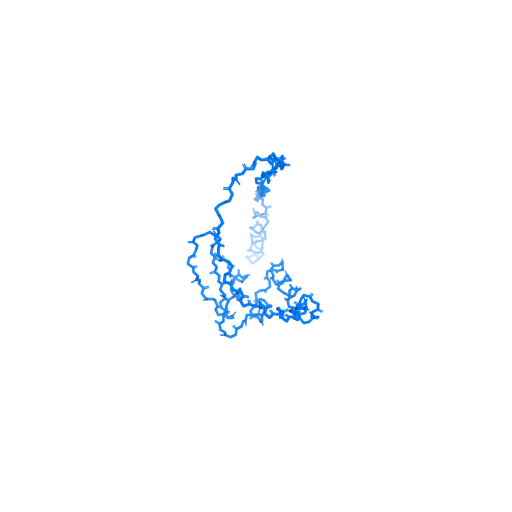. LEU A 1 78 ? 7.359 2.496 -8.234 1.00 94.50 78 LEU A N 1
ATOM 550 C CA . LEU A 1 78 ? 6.160 1.887 -7.650 1.00 94.50 78 LEU A CA 1
ATOM 551 C C . LEU A 1 78 ? 6.484 1.115 -6.367 1.00 94.50 78 LEU A C 1
ATOM 553 O O . LEU A 1 78 ? 5.776 1.265 -5.374 1.00 94.50 78 LEU A O 1
ATOM 557 N N . LEU A 1 79 ? 7.560 0.324 -6.366 1.00 94.94 79 LEU A N 1
ATOM 558 C CA . LEU A 1 79 ? 7.999 -0.420 -5.184 1.00 94.94 79 LEU A CA 1
ATOM 559 C C . LEU A 1 79 ? 8.453 0.511 -4.056 1.00 94.94 79 LEU A C 1
ATOM 561 O O . LEU A 1 79 ? 8.103 0.275 -2.900 1.00 94.94 79 LEU A O 1
ATOM 565 N N . ASP A 1 80 ? 9.169 1.586 -4.380 1.00 96.38 80 ASP A N 1
ATOM 566 C CA . ASP A 1 80 ? 9.569 2.596 -3.400 1.00 96.38 80 ASP A CA 1
ATOM 567 C C . ASP A 1 80 ? 8.350 3.318 -2.814 1.00 96.38 80 ASP A C 1
ATOM 569 O O . ASP A 1 80 ? 8.261 3.497 -1.600 1.00 96.38 80 ASP A O 1
ATOM 573 N N . SER A 1 81 ? 7.360 3.653 -3.645 1.00 97.31 81 SER A N 1
ATOM 574 C CA . SER A 1 81 ? 6.102 4.261 -3.188 1.00 97.31 81 SER A CA 1
ATOM 575 C C . SER A 1 81 ? 5.307 3.311 -2.291 1.00 97.31 81 SER A C 1
ATOM 577 O O . SER A 1 81 ? 4.801 3.722 -1.248 1.00 97.31 81 SER A O 1
ATOM 579 N N . LEU A 1 82 ? 5.238 2.026 -2.653 1.00 96.19 82 LEU A N 1
ATOM 580 C CA . LEU A 1 82 ? 4.598 1.004 -1.830 1.00 96.19 82 LEU A CA 1
ATOM 581 C C . LEU A 1 82 ? 5.306 0.877 -0.480 1.00 96.19 82 LEU A C 1
ATOM 583 O O . LEU A 1 82 ? 4.654 0.886 0.563 1.00 96.19 82 LEU A O 1
ATOM 587 N N . LYS A 1 83 ? 6.638 0.815 -0.483 1.00 97.44 83 LYS A N 1
ATOM 588 C CA . LYS A 1 83 ? 7.447 0.764 0.736 1.00 97.44 83 LYS A CA 1
ATOM 589 C C . LYS A 1 83 ? 7.166 1.960 1.645 1.00 97.44 83 LYS A C 1
ATOM 591 O O . LYS A 1 83 ? 6.913 1.753 2.827 1.00 97.44 83 LYS A O 1
ATOM 596 N N . VAL A 1 84 ? 7.169 3.178 1.102 1.00 97.94 84 VAL A N 1
ATOM 597 C CA . VAL A 1 84 ? 6.818 4.398 1.850 1.00 97.94 84 VAL A CA 1
ATOM 598 C C . VAL A 1 84 ? 5.401 4.294 2.410 1.00 97.94 84 VAL A C 1
ATOM 600 O O . VAL A 1 84 ? 5.198 4.535 3.594 1.00 97.94 84 VAL A O 1
ATOM 603 N N . SER A 1 85 ? 4.430 3.852 1.602 1.00 97.06 85 SER A N 1
ATOM 604 C CA . SER A 1 85 ? 3.040 3.726 2.054 1.00 97.06 85 SER A CA 1
ATOM 605 C C . SER A 1 85 ? 2.881 2.794 3.257 1.00 97.06 85 SER A C 1
ATOM 607 O O . SER A 1 85 ? 2.097 3.087 4.154 1.00 97.06 85 SER A O 1
ATOM 609 N N . ILE A 1 86 ? 3.659 1.709 3.306 1.00 95.75 86 ILE A N 1
ATOM 610 C CA . ILE A 1 86 ? 3.622 0.729 4.394 1.00 95.75 86 ILE A CA 1
ATOM 611 C C . ILE A 1 86 ? 4.374 1.237 5.627 1.00 95.75 86 ILE A C 1
ATOM 613 O O . ILE A 1 86 ? 3.864 1.117 6.737 1.00 95.75 86 ILE A O 1
ATOM 617 N N . LEU A 1 87 ? 5.584 1.778 5.451 1.00 97.31 87 LEU A N 1
ATOM 618 C CA . LEU A 1 87 ? 6.429 2.212 6.569 1.00 97.31 87 LEU A CA 1
ATOM 619 C C . LEU A 1 87 ? 5.853 3.427 7.296 1.00 97.31 87 LEU A C 1
ATOM 621 O O . LEU A 1 87 ?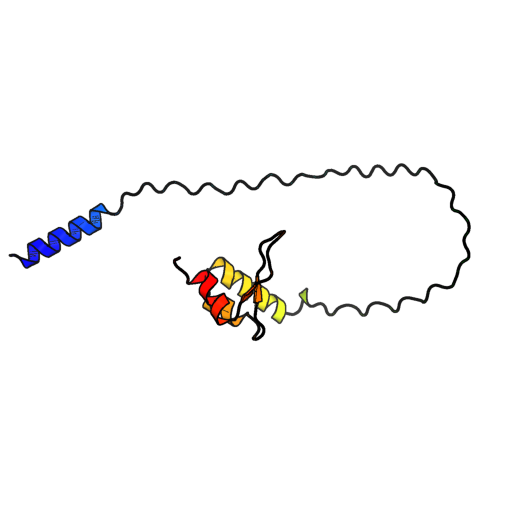 5.890 3.469 8.523 1.00 97.31 87 LEU A O 1
ATOM 625 N N . ASP A 1 88 ? 5.284 4.368 6.547 1.00 97.25 88 ASP A N 1
ATOM 626 C CA . ASP A 1 88 ? 4.718 5.597 7.101 1.00 97.25 88 ASP A CA 1
ATOM 627 C C . ASP A 1 88 ? 3.220 5.464 7.411 1.00 97.25 88 ASP A C 1
ATOM 629 O O . ASP A 1 88 ? 2.584 6.449 7.783 1.00 97.25 88 ASP A O 1
ATOM 633 N N . ALA A 1 89 ? 2.638 4.269 7.227 1.00 96.00 89 ALA A N 1
ATOM 634 C CA . ALA A 1 89 ? 1.200 4.027 7.343 1.00 96.00 89 ALA A CA 1
ATOM 635 C C . ALA A 1 89 ? 0.376 5.064 6.541 1.00 96.00 89 ALA A C 1
ATOM 637 O O . ALA A 1 89 ? -0.611 5.633 7.006 1.00 96.00 89 ALA A O 1
ATOM 638 N N . ASN A 1 90 ? 0.804 5.355 5.310 1.00 96.50 90 ASN A N 1
ATOM 639 C CA . ASN A 1 90 ? 0.175 6.363 4.465 1.00 96.50 90 ASN A CA 1
ATOM 640 C C . ASN A 1 90 ? -0.923 5.728 3.601 1.00 96.50 90 ASN A C 1
ATOM 642 O O . ASN A 1 90 ? -0.682 5.289 2.472 1.00 96.50 90 ASN A O 1
ATOM 646 N N . GLY A 1 91 ? -2.146 5.703 4.137 1.00 95.44 91 GLY A N 1
ATOM 647 C CA . GLY A 1 91 ? -3.323 5.146 3.465 1.00 95.44 91 GLY A CA 1
ATOM 648 C C . GLY A 1 91 ? -3.633 5.806 2.119 1.00 95.44 91 GLY A C 1
ATOM 649 O O . GLY A 1 91 ? -3.972 5.118 1.159 1.00 95.44 91 GLY A O 1
ATOM 650 N N . ALA A 1 92 ? -3.470 7.127 2.006 1.00 96.62 92 ALA A N 1
ATOM 651 C CA . ALA A 1 92 ? -3.718 7.847 0.757 1.00 96.62 92 ALA A CA 1
ATOM 652 C C . ALA A 1 92 ? -2.744 7.430 -0.358 1.00 96.62 92 ALA A C 1
ATOM 654 O O . ALA A 1 92 ? -3.158 7.264 -1.506 1.00 96.62 92 ALA A O 1
ATOM 655 N N . LEU A 1 93 ? -1.467 7.224 -0.019 1.00 97.19 93 LEU A N 1
ATOM 656 C CA . LEU A 1 93 ? -0.476 6.719 -0.964 1.00 97.19 93 LEU A CA 1
ATOM 657 C C . LEU A 1 93 ? -0.745 5.258 -1.326 1.00 97.19 93 LEU A C 1
ATOM 659 O O . LEU A 1 93 ? -0.707 4.922 -2.500 1.00 97.19 93 LEU A O 1
ATOM 663 N N . LEU A 1 94 ? -1.074 4.397 -0.358 1.00 96.50 94 LEU A N 1
ATOM 664 C CA . LEU A 1 94 ? -1.423 3.007 -0.665 1.00 96.50 94 LEU A CA 1
ATOM 665 C C . LEU A 1 94 ? -2.625 2.940 -1.621 1.00 96.50 94 LEU A C 1
ATOM 667 O O . LEU A 1 94 ? -2.587 2.216 -2.609 1.00 96.50 94 LEU A O 1
ATOM 671 N N . SER A 1 95 ? -3.661 3.738 -1.359 1.00 96.94 95 SER A N 1
ATOM 672 C CA . SER A 1 95 ? -4.871 3.824 -2.180 1.00 96.94 95 SER A CA 1
ATOM 673 C C . SER A 1 95 ? -4.575 4.178 -3.640 1.00 96.94 95 SER A C 1
ATOM 675 O O . SER A 1 95 ? -5.152 3.576 -4.541 1.00 96.94 95 SER A O 1
ATOM 677 N N . SER A 1 96 ? -3.637 5.099 -3.893 1.00 96.81 96 SER A N 1
ATOM 678 C CA . SER A 1 96 ? -3.292 5.518 -5.259 1.00 96.81 96 SER A CA 1
ATOM 679 C C . SER A 1 96 ? -2.490 4.474 -6.042 1.00 96.81 96 SER A C 1
ATOM 681 O O . SER A 1 96 ? -2.463 4.518 -7.271 1.00 96.81 96 SER A O 1
ATOM 683 N N . LEU A 1 97 ? -1.853 3.531 -5.343 1.00 96.12 97 LEU A N 1
ATOM 684 C CA . LEU A 1 97 ? -1.099 2.428 -5.943 1.00 96.12 97 LEU A CA 1
ATOM 685 C C . LEU A 1 97 ? -1.990 1.228 -6.295 1.00 96.12 97 LEU A C 1
ATOM 687 O O . LEU A 1 97 ? -1.554 0.326 -7.012 1.00 96.12 97 LEU A O 1
ATOM 691 N N . VAL A 1 98 ? -3.225 1.194 -5.794 1.00 96.06 98 VAL A N 1
ATOM 692 C CA . VAL A 1 98 ? -4.159 0.086 -6.005 1.00 96.06 98 VAL A CA 1
ATOM 693 C C . VAL A 1 98 ? -4.833 0.231 -7.368 1.00 96.06 98 VAL A C 1
ATOM 695 O O . VAL A 1 98 ? -5.329 1.295 -7.735 1.00 96.06 98 VAL A O 1
ATOM 698 N N . SER A 1 99 ? -4.869 -0.864 -8.130 1.00 95.38 99 SER A N 1
ATOM 699 C CA . SER A 1 99 ? -5.577 -0.913 -9.413 1.00 95.38 99 SER A CA 1
ATOM 700 C C . SER A 1 99 ? -7.072 -0.609 -9.227 1.00 95.38 99 SER A C 1
ATOM 702 O O . SER A 1 99 ? -7.643 -0.988 -8.204 1.00 95.38 99 SER A O 1
ATOM 704 N N . PRO A 1 100 ? -7.770 -0.056 -10.236 1.00 94.31 100 PRO A N 1
ATOM 705 C CA . PRO A 1 100 ? -9.232 -0.005 -10.241 1.00 94.31 100 PRO A CA 1
ATOM 706 C C . PRO A 1 100 ? -9.910 -1.373 -10.041 1.00 94.31 100 PRO A C 1
ATOM 708 O O . PRO A 1 100 ? -11.047 -1.429 -9.585 1.00 94.31 100 PRO A O 1
ATOM 711 N N . GLN A 1 101 ? -9.229 -2.481 -10.366 1.00 94.94 101 GLN A N 1
ATOM 712 C CA . GLN A 1 101 ? -9.726 -3.838 -10.087 1.00 94.94 101 GLN A CA 1
ATOM 713 C C . GLN A 1 101 ? -9.528 -4.276 -8.627 1.00 94.94 101 GLN A C 1
ATOM 715 O O . GLN A 1 101 ? -10.053 -5.311 -8.228 1.00 94.94 101 GLN A O 1
ATOM 720 N N . GLY A 1 102 ? -8.801 -3.494 -7.834 1.00 94.38 102 GLY A N 1
ATOM 721 C CA . GLY A 1 102 ? -8.517 -3.731 -6.427 1.00 94.38 102 GLY A CA 1
ATOM 722 C C . GLY A 1 102 ? -7.165 -4.394 -6.158 1.00 94.38 102 GLY A C 1
ATOM 723 O O . GLY A 1 102 ? -6.349 -4.620 -7.053 1.00 94.38 102 GLY A O 1
ATOM 724 N N . MET A 1 103 ? -6.940 -4.681 -4.880 1.00 94.88 103 MET A N 1
ATOM 725 C CA . MET A 1 103 ? -5.766 -5.342 -4.325 1.00 94.88 103 MET A CA 1
ATOM 726 C C . MET A 1 103 ? -6.197 -6.608 -3.592 1.00 94.88 103 MET A C 1
ATOM 728 O O . MET A 1 103 ? -7.063 -6.568 -2.718 1.00 94.88 103 MET A O 1
ATOM 732 N N . GLU A 1 104 ? -5.565 -7.730 -3.921 1.00 94.75 104 GLU A N 1
ATOM 733 C CA . GLU A 1 104 ? -5.767 -8.982 -3.201 1.00 94.75 104 GLU A CA 1
ATOM 734 C C . GLU A 1 104 ? -5.043 -8.959 -1.856 1.00 94.75 104 GLU A C 1
ATOM 736 O O . GLU A 1 104 ? -3.822 -8.817 -1.788 1.00 94.75 104 GLU A O 1
ATOM 741 N N . VAL A 1 105 ? -5.790 -9.191 -0.784 1.00 91.75 105 VAL A N 1
ATOM 742 C CA . VAL A 1 105 ? -5.254 -9.391 0.559 1.00 91.75 105 VAL A CA 1
ATOM 743 C C . VAL A 1 105 ? -5.583 -10.808 0.995 1.00 91.75 105 VAL A C 1
ATOM 745 O O . VAL A 1 105 ? -6.720 -11.265 0.891 1.00 91.75 105 VAL A O 1
ATOM 748 N N . ARG A 1 106 ? -4.576 -11.527 1.490 1.00 93.38 106 ARG A N 1
ATOM 749 C CA . ARG A 1 106 ? -4.747 -12.875 2.031 1.00 93.38 106 ARG A CA 1
ATOM 750 C C . ARG A 1 106 ? -3.916 -13.039 3.290 1.00 93.38 106 ARG A C 1
ATOM 752 O O . ARG A 1 106 ? -2.761 -12.618 3.340 1.00 93.38 106 ARG A O 1
ATOM 759 N N . TYR A 1 107 ? -4.485 -13.700 4.290 1.00 90.69 107 TYR A N 1
ATOM 760 C CA . TYR A 1 107 ? -3.700 -14.148 5.432 1.00 90.69 107 TYR A CA 1
ATOM 761 C C . TYR A 1 107 ? -2.698 -15.213 4.972 1.00 90.69 107 TYR A C 1
ATOM 763 O O . TYR A 1 107 ? -3.061 -16.158 4.262 1.00 90.69 107 TYR A O 1
ATOM 771 N N . PHE A 1 108 ? -1.433 -15.060 5.363 1.00 88.06 108 PHE A N 1
ATOM 772 C CA . PHE A 1 108 ? -0.378 -15.982 4.960 1.00 88.06 108 PHE A CA 1
ATOM 773 C C . PHE A 1 108 ? -0.696 -17.401 5.469 1.00 88.06 108 PHE A C 1
ATOM 775 O O . PHE A 1 108 ? -0.983 -17.591 6.648 1.00 88.06 108 PHE A O 1
ATOM 782 N N . ARG A 1 109 ? -0.613 -18.395 4.573 1.00 85.38 109 ARG A N 1
ATOM 783 C CA . ARG A 1 109 ? -0.932 -19.835 4.731 1.00 85.38 109 ARG A CA 1
ATOM 784 C C . ARG A 1 109 ? -2.345 -20.267 4.334 1.00 85.38 109 ARG A C 1
ATOM 786 O O . ARG A 1 109 ? -2.433 -21.053 3.407 1.00 85.38 109 ARG A O 1
ATOM 793 N N . ASN A 1 110 ? -3.410 -19.788 4.981 1.00 84.44 110 ASN A N 1
ATOM 794 C CA . ASN A 1 110 ? -4.768 -20.342 4.792 1.00 84.44 110 ASN A CA 1
ATOM 795 C C . ASN A 1 110 ? -5.889 -19.279 4.748 1.00 84.44 110 ASN A C 1
ATOM 797 O O . ASN A 1 110 ? -7.029 -19.563 5.106 1.00 84.44 110 ASN A O 1
ATOM 801 N N . GLY A 1 111 ? -5.585 -18.039 4.360 1.00 88.12 111 GLY A N 1
ATOM 802 C CA . GLY A 1 111 ? -6.603 -16.995 4.235 1.00 88.12 111 GLY A CA 1
ATOM 803 C C . GLY A 1 111 ? -7.420 -17.107 2.949 1.00 88.12 111 GLY A C 1
ATOM 804 O O . GLY A 1 111 ? -6.863 -17.366 1.882 1.00 88.12 111 GLY A O 1
ATOM 805 N N . ALA A 1 112 ? -8.724 -16.832 3.037 1.00 93.50 112 ALA A N 1
ATOM 806 C CA . ALA A 1 112 ? -9.500 -16.473 1.855 1.00 93.50 112 ALA A CA 1
ATOM 807 C C . ALA A 1 112 ? -8.910 -15.203 1.222 1.00 93.50 112 ALA A C 1
ATOM 809 O O . ALA A 1 112 ? -8.416 -14.321 1.931 1.00 93.50 112 ALA A O 1
ATOM 810 N N . VAL A 1 113 ? -8.951 -15.121 -0.108 1.00 94.12 113 VAL A N 1
ATOM 811 C CA . VAL A 1 113 ? -8.570 -13.899 -0.819 1.00 94.12 113 VAL A CA 1
ATOM 812 C C . VAL A 1 113 ? -9.698 -12.889 -0.655 1.00 94.12 113 VAL A C 1
ATOM 814 O O . VAL A 1 113 ? -10.842 -13.167 -1.010 1.00 94.12 113 VAL A O 1
ATOM 817 N N . ILE A 1 114 ? -9.369 -11.725 -0.108 1.00 93.50 114 ILE A N 1
ATOM 818 C CA . ILE A 1 114 ? -10.278 -10.590 0.017 1.00 93.50 114 ILE A CA 1
ATOM 819 C C . ILE A 1 114 ? -9.795 -9.515 -0.950 1.00 93.50 114 ILE A C 1
ATOM 821 O O . ILE A 1 114 ? -8.624 -9.140 -0.934 1.00 93.50 114 ILE A O 1
ATOM 825 N N . MET A 1 115 ? -10.701 -9.020 -1.789 1.00 95.81 115 MET A N 1
ATOM 826 C CA . MET A 1 115 ? -10.417 -7.919 -2.704 1.00 95.81 115 MET A CA 1
ATOM 827 C C . MET A 1 115 ? -10.699 -6.587 -2.026 1.00 95.81 115 MET A C 1
ATOM 829 O O . MET A 1 115 ? -11.828 -6.322 -1.620 1.00 95.81 115 MET A O 1
ATOM 833 N N . TYR A 1 116 ? -9.671 -5.752 -1.930 1.00 95.31 116 TYR A N 1
ATOM 834 C CA . TYR A 1 116 ? -9.764 -4.395 -1.412 1.00 95.31 116 TYR A CA 1
ATOM 835 C C . TYR A 1 116 ? -9.841 -3.425 -2.585 1.00 95.31 116 TYR A C 1
ATOM 837 O O . TYR A 1 116 ? -8.957 -3.399 -3.438 1.00 95.31 116 TYR A O 1
ATOM 845 N N . THR A 1 117 ? -10.886 -2.609 -2.626 1.00 96.88 117 THR A N 1
ATOM 846 C CA . THR A 1 117 ? -10.950 -1.427 -3.501 1.00 96.88 117 THR A CA 1
ATOM 847 C C . THR A 1 117 ? -9.883 -0.394 -3.105 1.00 96.88 117 THR A C 1
ATOM 849 O O . THR A 1 117 ? -9.388 -0.445 -1.972 1.00 96.88 117 THR A O 1
ATOM 852 N N . PRO A 1 118 ? -9.532 0.567 -3.981 1.00 96.19 118 PRO A N 1
ATOM 853 C CA . PRO A 1 118 ? -8.653 1.680 -3.616 1.00 96.19 118 PRO A CA 1
ATOM 854 C C . PRO A 1 118 ? -9.100 2.396 -2.334 1.00 96.19 118 PRO A C 1
ATOM 856 O O . PRO A 1 118 ? -8.277 2.682 -1.462 1.00 96.19 118 PRO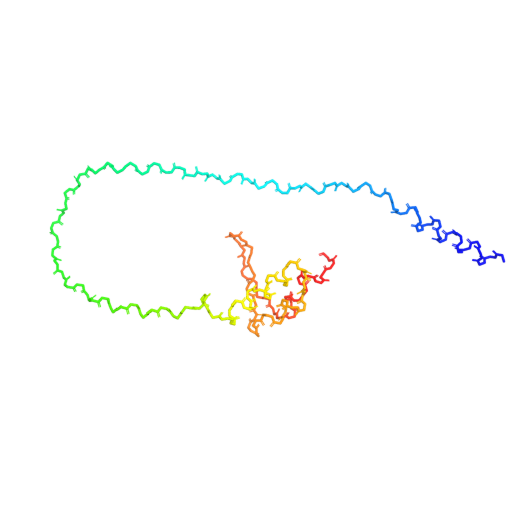 A O 1
ATOM 859 N N . GLU A 1 119 ? -10.403 2.630 -2.168 1.00 95.06 119 GLU A N 1
ATOM 860 C CA . GLU A 1 119 ? -10.972 3.259 -0.976 1.00 95.06 119 GLU A CA 1
ATOM 861 C C . GLU A 1 119 ? -10.788 2.385 0.269 1.00 95.06 119 GLU A C 1
ATOM 863 O O . GLU A 1 119 ? -10.397 2.885 1.319 1.00 95.06 119 GLU A O 1
ATOM 868 N N . GLN A 1 120 ? -11.014 1.073 0.168 1.00 95.25 120 GLN A N 1
ATOM 869 C CA . GLN A 1 120 ? -10.808 0.147 1.289 1.00 95.25 120 GLN A CA 1
ATOM 870 C C . GLN A 1 120 ? -9.334 0.003 1.671 1.00 95.25 120 GLN A C 1
ATOM 872 O O . GLN A 1 120 ? -9.019 -0.116 2.853 1.00 95.25 120 GLN A O 1
ATOM 877 N N . ALA A 1 121 ? -8.424 0.037 0.697 1.00 95.00 121 ALA A N 1
ATOM 878 C CA . ALA A 1 121 ? -6.990 -0.016 0.954 1.00 95.00 121 ALA A CA 1
ATOM 879 C C . ALA A 1 121 ? -6.511 1.200 1.758 1.00 95.00 121 ALA A C 1
ATOM 881 O O . ALA A 1 121 ? -5.676 1.053 2.646 1.00 95.00 121 ALA A O 1
ATOM 882 N N . LYS A 1 122 ? -7.097 2.381 1.518 1.00 95.19 122 LYS A N 1
ATOM 883 C CA . LYS A 1 122 ? -6.826 3.593 2.302 1.00 95.19 122 LYS A CA 1
ATOM 884 C C . LYS A 1 122 ? -7.067 3.378 3.799 1.00 95.19 122 LYS A C 1
ATOM 886 O O . LYS A 1 122 ? -6.236 3.747 4.626 1.00 95.19 122 LYS A O 1
ATOM 891 N N . PHE A 1 123 ? -8.180 2.727 4.139 1.00 94.00 123 PHE A N 1
ATOM 892 C CA . PHE A 1 123 ? -8.588 2.511 5.527 1.00 94.00 123 PHE A CA 1
ATOM 893 C C . PHE A 1 123 ? -7.663 1.582 6.318 1.00 94.00 123 PHE A C 1
ATOM 895 O O . PHE A 1 123 ? -7.683 1.653 7.544 1.00 94.00 123 PHE A O 1
ATOM 902 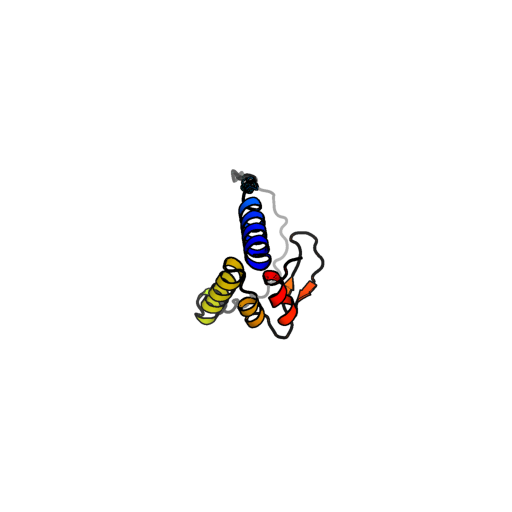N N . LEU A 1 124 ? -6.826 0.767 5.661 1.00 91.38 124 LEU A N 1
ATOM 903 C CA . LEU A 1 124 ? -5.876 -0.125 6.343 1.00 91.38 124 LEU A CA 1
ATOM 904 C C . LEU A 1 124 ? -4.941 0.617 7.304 1.00 91.38 124 LEU A C 1
ATOM 906 O O . LEU A 1 124 ? -4.509 0.034 8.294 1.00 91.38 124 LEU A O 1
ATOM 910 N N . PHE A 1 125 ? -4.654 1.889 7.026 1.00 93.94 125 PHE A N 1
ATOM 911 C CA . PHE A 1 125 ? -3.783 2.716 7.857 1.00 93.94 125 PHE A CA 1
ATOM 912 C C . PHE A 1 125 ? -4.485 3.900 8.535 1.00 93.94 125 PHE A C 1
ATOM 914 O O . PHE A 1 125 ? -3.879 4.578 9.356 1.00 93.94 125 PHE A O 1
ATOM 921 N N . GLU A 1 126 ? -5.758 4.151 8.222 1.00 89.56 126 GLU A N 1
ATOM 922 C CA . GLU A 1 126 ? -6.537 5.249 8.820 1.00 89.56 126 GLU A CA 1
ATOM 923 C C . GLU A 1 126 ? -7.513 4.775 9.906 1.00 89.56 126 GLU A C 1
ATOM 925 O O . GLU A 1 126 ? -8.065 5.592 10.643 1.00 89.56 126 GLU A O 1
ATOM 930 N N . THR A 1 127 ? -7.752 3.464 10.008 1.00 85.12 127 THR A N 1
ATOM 931 C CA . THR A 1 127 ? -8.637 2.897 11.032 1.00 85.12 127 THR A CA 1
ATOM 932 C C . THR A 1 127 ? -8.040 3.019 12.436 1.00 85.12 127 THR A C 1
ATOM 934 O O . THR A 1 127 ? -6.851 2.794 12.648 1.00 85.12 127 THR A O 1
ATOM 937 N N . THR A 1 128 ? -8.888 3.339 13.416 1.00 79.94 128 THR A N 1
ATOM 938 C CA . THR A 1 128 ? -8.550 3.352 14.854 1.00 79.94 128 THR A CA 1
ATOM 939 C C . THR A 1 128 ? -9.201 2.201 15.626 1.00 79.94 128 THR A C 1
ATOM 941 O O . THR A 1 128 ? -9.222 2.230 16.857 1.00 79.94 128 THR A O 1
ATOM 944 N N . TYR A 1 129 ? -9.815 1.259 14.911 1.00 65.56 129 TYR A N 1
ATOM 945 C CA . TYR A 1 129 ? -10.504 0.092 15.463 1.00 65.56 129 TYR A CA 1
ATOM 946 C C . TYR A 1 129 ? -9.610 -1.141 15.480 1.00 65.56 129 TYR A C 1
ATOM 948 O O . TYR A 1 129 ? -8.837 -1.307 14.508 1.00 65.56 129 TYR A O 1
#